Protein AF-A0A3D5I3W2-F1 (afdb_monomer)

Nearest PDB structures (foldseek):
  8xua-assembly2_D  TM=6.631E-01  e=2.895E+00  Vibrio harveyi
  3rgm-assembly1_A  TM=5.903E-01  e=1.069E+00  Escherichia coli K-12
  1nqe-assembly1_A  TM=6.101E-01  e=2.195E+00  Escherichia coli
  7vcf-assembly1_F  TM=5.041E-01  e=1.965E+00  Chlamydomonas reinhardtii
  3rgn-assembly1_A  TM=5.821E-01  e=3.419E+00  Escherichia coli K-12

pLDDT: mean 82.23, std 15.32, range [45.38, 97.62]

Radius of gyration: 21.61 Å; Cα contacts (8 Å, |Δi|>4): 190; chains: 1; bounding box: 52×23×70 Å

Structure (mmCIF, N/CA/C/O backbone):
data_AF-A0A3D5I3W2-F1
#
_entry.id   AF-A0A3D5I3W2-F1
#
loop_
_atom_site.group_PDB
_atom_site.id
_atom_site.type_symbol
_atom_site.label_atom_id
_atom_site.label_alt_id
_atom_site.label_comp_id
_atom_site.label_asym_id
_atom_site.label_entity_id
_atom_site.label_seq_id
_atom_site.pdbx_PDB_ins_code
_atom_site.Cartn_x
_atom_site.Cartn_y
_atom_site.Cartn_z
_atom_site.occupancy
_atom_site.B_iso_or_equiv
_atom_site.auth_seq_id
_atom_site.auth_comp_id
_atom_site.auth_asym_id
_atom_site.auth_atom_id
_atom_site.pdbx_PDB_model_num
ATOM 1 N N . LYS A 1 1 ? 33.790 -2.570 -25.528 1.00 45.38 1 LYS A N 1
ATOM 2 C CA . LYS A 1 1 ? 32.729 -1.606 -25.142 1.00 45.38 1 LYS A CA 1
ATOM 3 C C . LYS A 1 1 ? 32.830 -1.410 -23.633 1.00 45.38 1 LYS A C 1
ATOM 5 O O . LYS A 1 1 ? 32.769 -2.403 -22.928 1.00 45.38 1 LYS A O 1
ATOM 10 N N . SER A 1 2 ? 33.133 -0.193 -23.174 1.00 47.50 2 SER A N 1
ATOM 11 C CA . SER A 1 2 ? 33.395 0.111 -21.758 1.00 47.50 2 SER A CA 1
ATOM 12 C C . SER A 1 2 ? 32.115 -0.004 -20.924 1.00 47.50 2 SER A C 1
ATOM 14 O O . SER A 1 2 ? 31.081 0.528 -21.322 1.00 47.50 2 SER A O 1
ATOM 16 N N . TYR A 1 3 ? 32.200 -0.685 -19.778 1.00 54.19 3 TYR A N 1
ATOM 17 C CA . TYR A 1 3 ? 31.106 -0.920 -18.823 1.00 54.19 3 TYR A CA 1
ATOM 18 C C . TYR A 1 3 ? 30.704 0.335 -18.017 1.00 54.19 3 TYR A C 1
ATOM 20 O O . TYR A 1 3 ? 29.793 0.273 -17.201 1.00 54.19 3 TYR A O 1
ATOM 28 N N . PHE A 1 4 ? 31.354 1.480 -18.2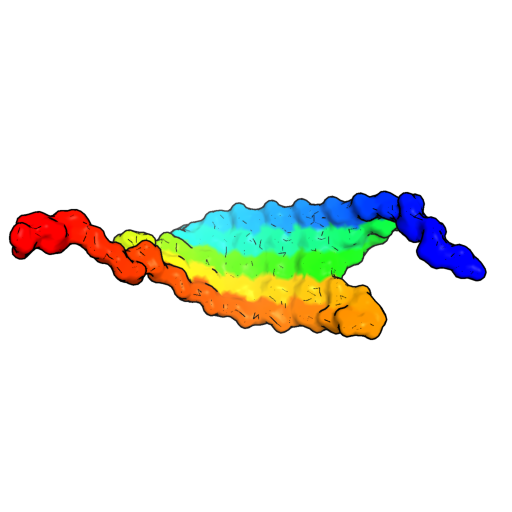64 1.00 56.09 4 PHE A N 1
ATOM 29 C CA . PHE A 1 4 ? 31.165 2.735 -17.522 1.00 56.09 4 PHE A CA 1
ATOM 30 C C . PHE A 1 4 ? 30.292 3.777 -18.238 1.00 56.09 4 PHE A C 1
ATOM 32 O O . PHE A 1 4 ? 30.162 4.900 -17.764 1.00 56.09 4 PHE A O 1
ATOM 39 N N . ASN A 1 5 ? 29.651 3.426 -19.358 1.00 51.72 5 ASN A N 1
ATOM 40 C CA . ASN A 1 5 ? 28.767 4.357 -20.078 1.00 51.72 5 ASN A CA 1
ATOM 41 C C . ASN A 1 5 ? 27.379 4.534 -19.423 1.00 51.72 5 ASN A C 1
ATOM 43 O O . ASN A 1 5 ? 26.499 5.177 -19.988 1.00 51.72 5 ASN A O 1
ATOM 47 N N . THR A 1 6 ? 27.163 3.947 -18.246 1.00 52.81 6 THR A N 1
ATOM 48 C CA . THR A 1 6 ? 25.895 3.981 -17.503 1.00 52.81 6 THR A CA 1
ATOM 49 C C . THR A 1 6 ? 25.757 5.206 -16.592 1.00 52.81 6 THR A C 1
ATOM 51 O O . THR A 1 6 ? 24.679 5.425 -16.055 1.00 52.81 6 THR A O 1
ATOM 54 N N . ALA A 1 7 ? 26.809 6.021 -16.443 1.00 54.31 7 ALA A N 1
ATOM 55 C CA . ALA A 1 7 ? 26.829 7.187 -15.551 1.00 54.31 7 ALA A CA 1
ATOM 56 C C . ALA A 1 7 ? 26.049 8.419 -16.067 1.00 54.31 7 ALA A C 1
ATOM 58 O O . ALA A 1 7 ? 25.909 9.384 -15.328 1.00 54.31 7 ALA A O 1
ATOM 59 N N . ASN A 1 8 ? 25.523 8.382 -17.299 1.00 56.56 8 ASN A N 1
ATOM 60 C CA . ASN A 1 8 ? 24.714 9.464 -17.887 1.00 56.56 8 ASN A CA 1
ATOM 61 C C . ASN A 1 8 ? 23.204 9.155 -17.923 1.00 56.56 8 ASN A C 1
ATOM 63 O O . ASN A 1 8 ? 22.463 9.819 -18.642 1.00 56.56 8 ASN A O 1
ATOM 67 N N . LYS A 1 9 ? 22.734 8.118 -17.218 1.00 65.12 9 LYS A N 1
ATOM 68 C CA . LYS A 1 9 ? 21.298 7.820 -17.134 1.00 65.12 9 LYS A CA 1
ATOM 69 C C . LYS A 1 9 ? 20.705 8.524 -15.921 1.00 65.12 9 LYS A C 1
ATOM 71 O O . LYS A 1 9 ? 20.921 8.088 -14.793 1.00 65.12 9 LYS A O 1
ATOM 76 N N . GLU A 1 10 ? 19.971 9.601 -16.163 1.00 79.12 10 GLU A N 1
ATOM 77 C CA . GLU A 1 10 ? 19.179 10.266 -15.131 1.00 79.12 10 GLU A CA 1
ATOM 78 C C . GLU A 1 10 ? 17.965 9.391 -14.810 1.00 79.12 10 GLU A C 1
ATOM 80 O O . GLU A 1 10 ? 17.149 9.106 -15.688 1.00 79.12 10 GLU A O 1
ATOM 85 N N . LYS A 1 11 ? 17.901 8.895 -13.570 1.00 84.94 11 LYS A N 1
ATOM 86 C CA . LYS A 1 11 ? 16.759 8.120 -13.087 1.00 84.94 11 LYS A CA 1
ATOM 87 C C . LYS A 1 11 ? 15.592 9.067 -12.826 1.00 84.94 11 LYS A C 1
ATOM 89 O O . LYS A 1 11 ? 15.768 10.065 -12.129 1.00 84.94 11 LYS A O 1
ATOM 94 N N . GLU A 1 12 ? 14.420 8.728 -13.341 1.00 89.94 12 GLU A N 1
ATOM 95 C CA . GLU A 1 12 ? 13.186 9.479 -13.117 1.00 89.94 12 GLU A CA 1
ATOM 96 C C . GLU A 1 12 ? 12.102 8.522 -12.626 1.00 89.94 12 GLU A C 1
ATOM 98 O O . GLU A 1 12 ? 11.817 7.537 -13.296 1.00 89.94 12 GLU A O 1
ATOM 103 N N . ASP A 1 13 ? 11.496 8.819 -11.476 1.00 91.75 13 ASP A N 1
ATOM 104 C CA . ASP A 1 13 ? 10.451 7.994 -10.868 1.00 91.75 13 ASP A CA 1
ATOM 105 C C . ASP A 1 13 ? 9.178 8.835 -10.669 1.00 91.75 13 ASP A C 1
ATOM 107 O O . ASP A 1 13 ? 9.230 9.951 -10.140 1.00 91.75 13 ASP A O 1
ATOM 111 N N . LEU A 1 14 ? 8.018 8.290 -11.038 1.00 93.75 14 LEU A N 1
ATOM 112 C CA . LEU A 1 14 ? 6.704 8.872 -10.760 1.00 93.75 14 LEU A CA 1
ATOM 113 C C . LEU A 1 14 ? 5.948 8.010 -9.758 1.00 93.75 14 LEU A C 1
ATOM 115 O O . LEU A 1 14 ? 5.616 6.860 -10.034 1.00 93.75 14 LEU A O 1
ATOM 119 N N . VAL A 1 15 ? 5.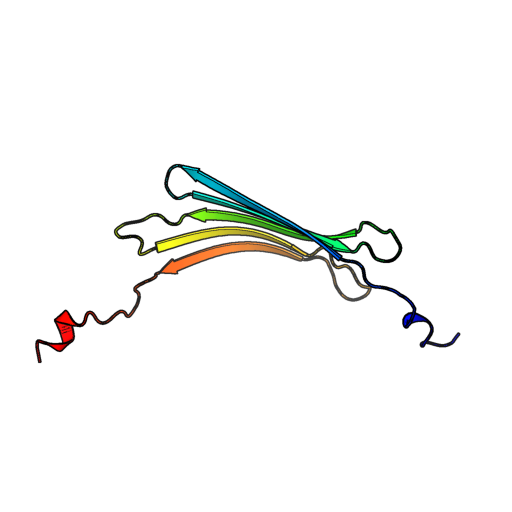584 8.613 -8.629 1.00 96.38 15 VAL A N 1
ATOM 120 C CA . VAL A 1 15 ? 4.820 7.949 -7.572 1.00 96.38 15 VAL A CA 1
ATOM 121 C C . VAL A 1 15 ? 3.451 8.603 -7.420 1.00 96.38 15 VAL A C 1
ATOM 123 O O . VAL A 1 15 ? 3.334 9.783 -7.090 1.00 96.38 15 VAL A O 1
ATOM 126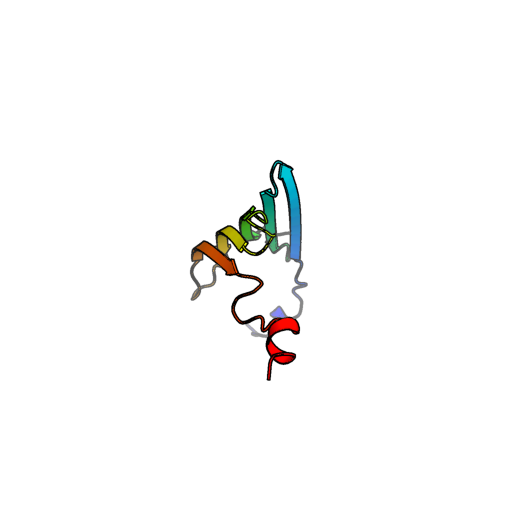 N N . ILE A 1 16 ? 2.398 7.815 -7.623 1.00 97.00 16 ILE A N 1
ATOM 127 C CA . ILE A 1 16 ? 1.002 8.216 -7.457 1.00 97.00 16 ILE A CA 1
ATOM 128 C C . ILE A 1 16 ? 0.470 7.556 -6.190 1.00 97.00 16 ILE A C 1
ATOM 130 O O . ILE A 1 16 ? 0.485 6.334 -6.071 1.00 97.00 16 ILE A O 1
ATOM 134 N N . LYS A 1 17 ? -0.030 8.358 -5.244 1.00 97.62 17 LYS A N 1
ATOM 135 C CA . LYS A 1 17 ? -0.658 7.868 -4.008 1.00 97.62 17 LYS A CA 1
ATOM 136 C C . LYS A 1 17 ? -2.055 8.450 -3.870 1.00 97.62 17 LYS A C 1
ATOM 138 O O . LYS A 1 17 ? -2.224 9.666 -3.883 1.00 97.62 17 LYS A O 1
ATOM 143 N N . ALA A 1 18 ? -3.043 7.585 -3.685 1.00 97.25 18 ALA A N 1
ATOM 144 C CA . ALA A 1 18 ? -4.413 7.967 -3.382 1.00 97.25 18 ALA A CA 1
ATOM 145 C C . ALA A 1 18 ? -4.881 7.270 -2.106 1.00 97.25 18 ALA A C 1
ATOM 147 O O . ALA A 1 18 ? -4.583 6.104 -1.849 1.00 97.25 18 ALA A O 1
ATOM 148 N N . THR A 1 19 ? -5.626 7.993 -1.277 1.00 96.56 19 THR A N 1
ATOM 149 C CA . THR A 1 19 ? -6.290 7.419 -0.108 1.00 96.56 19 THR A CA 1
ATOM 150 C C . THR A 1 19 ? -7.676 8.016 0.014 1.00 96.56 19 THR A C 1
ATOM 152 O O . THR A 1 19 ? -7.826 9.230 0.131 1.00 96.56 19 THR A O 1
ATOM 155 N N . GLN A 1 20 ? -8.682 7.150 0.011 1.00 96.69 20 GLN A N 1
ATOM 156 C CA . GLN A 1 20 ? -10.079 7.526 0.143 1.00 96.69 20 GLN A CA 1
ATOM 157 C C . GLN A 1 20 ? -10.633 6.949 1.440 1.00 96.69 20 GLN A C 1
ATOM 159 O O . GLN A 1 20 ? -10.655 5.734 1.634 1.00 96.69 20 GLN A O 1
ATOM 164 N N . LYS A 1 21 ? -11.123 7.824 2.321 1.00 95.12 21 LYS A N 1
ATOM 165 C CA . LYS A 1 21 ? -11.905 7.398 3.484 1.00 95.12 21 LYS A CA 1
ATOM 166 C C . LYS A 1 21 ? -13.304 7.001 3.025 1.00 95.12 21 LYS A C 1
ATOM 168 O O . LYS A 1 21 ? -13.927 7.700 2.224 1.00 95.12 21 LYS A O 1
ATOM 173 N N . LEU A 1 22 ? -13.779 5.885 3.549 1.00 93.56 22 LEU A N 1
ATOM 174 C CA . LEU A 1 22 ? -15.105 5.340 3.314 1.00 93.56 22 LEU A CA 1
ATOM 175 C C . LEU A 1 22 ? -15.909 5.381 4.628 1.00 93.56 22 LEU A C 1
ATOM 177 O O . LEU A 1 22 ? -15.332 5.541 5.709 1.00 93.56 22 LEU A O 1
ATOM 181 N N . PRO A 1 23 ? -17.244 5.254 4.567 1.00 92.31 23 PRO A N 1
ATOM 182 C CA . PRO A 1 23 ? -18.068 5.143 5.764 1.00 92.31 23 PRO A CA 1
ATOM 183 C C . PRO A 1 23 ? -17.643 3.975 6.662 1.00 92.31 23 PRO A C 1
ATOM 185 O O . PRO A 1 23 ? -17.004 3.023 6.217 1.00 92.31 23 PRO A O 1
ATOM 188 N N . ASN A 1 24 ? -18.054 4.018 7.929 1.00 89.81 24 ASN A N 1
ATOM 189 C CA . ASN A 1 24 ? -17.857 2.924 8.886 1.00 89.81 24 ASN A CA 1
ATOM 190 C C . ASN A 1 24 ? -16.383 2.539 9.105 1.00 89.81 24 ASN A C 1
ATOM 192 O O . ASN A 1 24 ? -16.069 1.358 9.224 1.00 89.81 24 ASN A O 1
ATOM 196 N N . GLN A 1 25 ? -15.487 3.529 9.193 1.00 91.12 25 GLN A N 1
ATOM 197 C CA . GLN A 1 25 ? -14.060 3.338 9.508 1.00 91.12 25 GLN A CA 1
ATOM 198 C C . GLN A 1 25 ? -13.262 2.553 8.456 1.00 91.12 25 GLN A C 1
ATOM 200 O O . GLN A 1 25 ? -12.172 2.055 8.749 1.00 91.12 25 GLN A O 1
ATOM 205 N N . TRP A 1 26 ? -13.785 2.454 7.238 1.00 93.00 26 TRP A N 1
ATOM 206 C CA . TRP A 1 26 ? -13.062 1.887 6.110 1.00 93.00 26 TRP A CA 1
ATOM 207 C C . TRP A 1 26 ? -12.222 2.954 5.404 1.00 93.00 26 TRP A C 1
ATOM 209 O O . TRP A 1 26 ? -12.558 4.139 5.384 1.00 93.00 26 TRP A O 1
ATOM 219 N N . ALA A 1 27 ? -11.130 2.536 4.782 1.00 95.50 27 ALA A N 1
ATOM 220 C CA . ALA A 1 27 ? -10.332 3.359 3.890 1.00 95.50 27 ALA A CA 1
ATOM 221 C C . ALA A 1 27 ? -9.739 2.494 2.779 1.00 95.50 27 ALA A C 1
ATOM 223 O O . ALA A 1 27 ? -9.298 1.376 3.027 1.00 95.50 27 ALA A O 1
ATOM 224 N N . VAL A 1 28 ? -9.697 3.024 1.563 1.00 96.81 28 VAL A N 1
ATOM 225 C CA . VAL A 1 28 ? -8.981 2.409 0.443 1.00 96.81 28 VAL A CA 1
ATOM 226 C C . VAL A 1 28 ? -7.717 3.210 0.189 1.00 96.81 28 VAL A C 1
ATOM 228 O O . VAL A 1 28 ? -7.766 4.439 0.112 1.00 96.81 28 VAL A O 1
ATOM 231 N N . THR A 1 29 ? -6.599 2.514 0.048 1.00 97.00 29 THR A N 1
ATOM 232 C CA . THR A 1 29 ? -5.304 3.084 -0.319 1.00 97.00 29 THR A CA 1
ATOM 233 C C . THR A 1 29 ? -4.856 2.468 -1.630 1.00 97.00 29 THR A C 1
ATOM 235 O O . THR A 1 29 ? -4.975 1.261 -1.823 1.00 97.00 29 THR A O 1
ATOM 238 N N . TRP A 1 30 ? -4.346 3.302 -2.526 1.00 97.19 30 TRP A N 1
ATOM 239 C CA . TRP A 1 30 ? -3.813 2.899 -3.816 1.00 97.19 30 TRP A CA 1
ATOM 240 C C . TRP A 1 30 ? -2.493 3.619 -4.063 1.00 97.19 30 TRP A C 1
ATOM 242 O O . TRP A 1 30 ? -2.395 4.830 -3.842 1.00 97.19 30 TRP A O 1
ATOM 252 N N . ILE A 1 31 ? -1.482 2.868 -4.480 1.00 97.38 31 ILE A N 1
ATOM 253 C CA . ILE A 1 31 ? -0.141 3.360 -4.778 1.00 97.38 31 ILE A CA 1
ATOM 254 C C . ILE A 1 31 ? 0.279 2.774 -6.123 1.00 97.38 31 ILE A C 1
ATOM 256 O O . ILE A 1 31 ? 0.073 1.588 -6.372 1.00 97.38 31 ILE A O 1
ATOM 260 N N . GLN A 1 32 ? 0.854 3.608 -6.984 1.00 96.06 32 GLN A N 1
ATOM 261 C CA . GLN A 1 32 ? 1.545 3.167 -8.189 1.00 96.06 32 GLN A CA 1
ATOM 262 C C . GLN A 1 32 ? 2.866 3.895 -8.333 1.00 96.06 32 GLN A C 1
ATOM 264 O O . GLN A 1 32 ? 2.924 5.114 -8.166 1.00 96.06 32 GLN A O 1
ATOM 269 N N . GLU A 1 33 ? 3.895 3.149 -8.695 1.00 95.31 33 GLU A N 1
ATOM 270 C CA . GLU A 1 33 ? 5.236 3.657 -8.945 1.00 95.31 33 GLU A CA 1
ATOM 271 C C . GLU A 1 33 ? 5.624 3.317 -10.382 1.00 95.31 33 GLU A C 1
ATOM 273 O O . GLU A 1 33 ? 5.422 2.192 -10.842 1.00 95.31 33 GLU A O 1
ATOM 278 N N . TYR A 1 34 ? 6.126 4.309 -11.110 1.00 93.56 34 TYR A N 1
ATOM 279 C CA . TYR A 1 34 ? 6.544 4.175 -12.498 1.00 93.56 34 TYR A CA 1
ATOM 280 C C . TYR A 1 34 ? 7.991 4.634 -12.665 1.00 93.56 34 TYR A C 1
ATOM 282 O O . TYR A 1 34 ? 8.316 5.754 -12.274 1.00 93.56 34 TYR A O 1
ATOM 290 N N . ASP A 1 35 ? 8.807 3.830 -13.343 1.00 92.50 35 ASP A N 1
ATOM 291 C CA . ASP A 1 35 ? 10.086 4.252 -13.910 1.00 92.50 35 ASP A CA 1
ATOM 292 C C . ASP A 1 35 ? 9.823 5.043 -15.201 1.00 92.50 35 ASP A C 1
ATOM 294 O O . ASP A 1 35 ? 9.264 4.538 -16.189 1.00 92.50 35 ASP A O 1
ATOM 298 N N . MET A 1 36 ? 10.209 6.315 -15.164 1.00 91.44 36 MET A N 1
ATOM 299 C CA . MET A 1 36 ? 10.128 7.270 -16.264 1.00 91.44 36 MET A CA 1
ATOM 300 C C . MET A 1 36 ? 11.480 7.552 -16.936 1.00 91.44 36 MET A C 1
ATOM 302 O O . MET A 1 36 ? 11.564 8.351 -17.871 1.00 91.44 36 MET A O 1
ATOM 306 N N . THR A 1 37 ? 12.542 6.854 -16.530 1.00 88.62 37 THR A N 1
ATOM 307 C CA . THR A 1 37 ? 13.912 7.055 -17.016 1.00 88.62 37 THR A CA 1
ATOM 308 C C . THR A 1 37 ? 13.982 7.004 -18.547 1.00 88.62 37 THR A C 1
ATOM 310 O O . THR A 1 37 ? 13.558 6.041 -19.190 1.00 88.62 37 THR A O 1
ATOM 313 N N . ASN A 1 38 ? 14.588 8.031 -19.151 1.00 86.19 38 ASN A N 1
ATOM 314 C CA . ASN A 1 38 ? 14.694 8.223 -20.606 1.00 86.19 38 ASN A CA 1
ATOM 315 C C . ASN A 1 38 ? 13.338 8.354 -21.331 1.00 86.19 38 ASN A C 1
ATOM 317 O O . ASN A 1 38 ? 13.208 7.916 -22.477 1.00 86.19 38 ASN A O 1
ATOM 321 N N . GLY A 1 39 ? 12.328 8.934 -20.677 1.00 82.44 39 GLY A N 1
ATOM 322 C CA . GLY A 1 39 ? 10.994 9.117 -21.258 1.00 82.44 39 GLY A CA 1
ATOM 323 C C . GLY A 1 39 ? 10.205 7.814 -21.402 1.00 82.44 39 GLY A C 1
ATOM 324 O O . GLY A 1 39 ? 9.221 7.763 -22.144 1.00 82.44 39 GLY A O 1
ATOM 325 N N . ALA A 1 40 ? 10.642 6.750 -20.722 1.00 85.25 40 ALA A N 1
ATOM 326 C CA . ALA A 1 40 ? 9.860 5.535 -20.581 1.00 85.25 40 ALA A CA 1
ATOM 327 C C . ALA A 1 40 ? 8.643 5.784 -19.672 1.00 85.25 40 ALA A C 1
ATOM 329 O O . ALA A 1 40 ? 8.507 6.820 -19.029 1.00 85.25 40 ALA A O 1
ATOM 330 N N . ARG A 1 41 ? 7.717 4.827 -19.635 1.00 89.31 41 ARG A N 1
ATOM 331 C CA . ARG A 1 41 ? 6.657 4.777 -18.624 1.00 89.31 41 ARG A CA 1
ATOM 332 C C . ARG A 1 41 ? 6.413 3.324 -18.265 1.00 89.31 41 ARG A C 1
ATOM 334 O O . ARG A 1 41 ? 5.475 2.696 -18.758 1.00 89.31 41 ARG A O 1
ATOM 341 N N . LYS A 1 42 ? 7.315 2.772 -17.467 1.00 90.38 42 LYS A N 1
ATOM 342 C CA . LYS A 1 42 ? 7.258 1.388 -17.013 1.00 90.38 42 LYS A CA 1
ATOM 343 C C . LYS A 1 42 ? 6.659 1.375 -15.614 1.00 90.38 42 LYS A C 1
ATOM 345 O O . LYS A 1 42 ? 7.107 2.127 -14.767 1.00 90.38 42 LYS A O 1
ATOM 350 N N . LEU A 1 43 ? 5.613 0.582 -15.394 1.00 89.81 43 LEU A N 1
ATOM 351 C CA . LEU A 1 43 ? 5.137 0.330 -14.034 1.00 89.81 43 LEU A CA 1
ATOM 352 C C . LEU A 1 43 ? 6.220 -0.482 -13.317 1.00 89.81 43 LEU A C 1
ATOM 354 O O . LEU A 1 43 ? 6.716 -1.442 -13.908 1.00 89.81 43 LEU A O 1
ATOM 358 N N . ASP A 1 44 ? 6.567 -0.077 -12.101 1.00 90.88 44 ASP A N 1
ATOM 359 C CA . ASP A 1 44 ? 7.497 -0.789 -11.226 1.00 90.88 44 ASP A CA 1
ATOM 360 C C . ASP A 1 44 ? 6.725 -1.453 -10.083 1.00 90.88 44 ASP A C 1
ATOM 362 O O . ASP A 1 44 ? 6.765 -2.678 -9.978 1.00 90.88 44 ASP A O 1
ATOM 366 N N . ASP A 1 45 ? 5.919 -0.696 -9.330 1.00 92.94 45 ASP A N 1
ATOM 367 C CA . ASP A 1 45 ? 5.069 -1.227 -8.254 1.00 92.94 45 ASP A CA 1
ATOM 368 C C . ASP A 1 45 ? 3.609 -0.779 -8.394 1.00 92.94 45 ASP A C 1
ATOM 370 O O . ASP A 1 45 ? 3.302 0.344 -8.809 1.00 92.94 45 ASP A O 1
ATOM 374 N N . SER A 1 46 ? 2.683 -1.661 -8.025 1.00 95.00 46 SER A N 1
ATOM 375 C CA . SER A 1 46 ? 1.277 -1.319 -7.844 1.00 95.00 46 SER A CA 1
ATOM 376 C C . SER A 1 46 ? 0.723 -1.992 -6.601 1.00 95.00 46 SER A C 1
ATOM 378 O O . SER A 1 46 ? 0.628 -3.215 -6.532 1.00 95.00 46 SER A O 1
ATOM 380 N N . S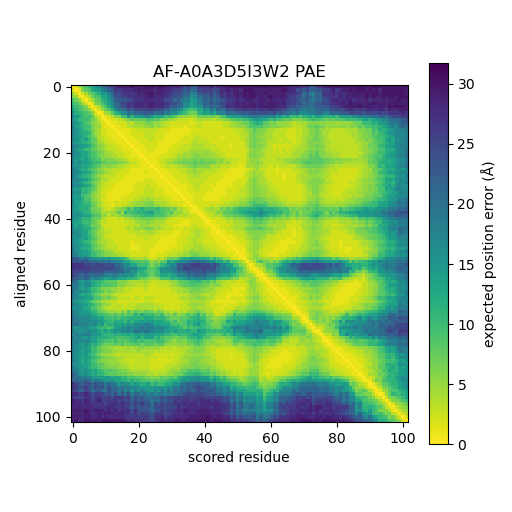ER A 1 47 ? 0.215 -1.179 -5.685 1.00 96.25 47 SER A N 1
ATOM 381 C CA . SER A 1 47 ? -0.328 -1.633 -4.414 1.00 96.25 47 SER A CA 1
ATOM 382 C C . SER A 1 47 ? -1.748 -1.102 -4.206 1.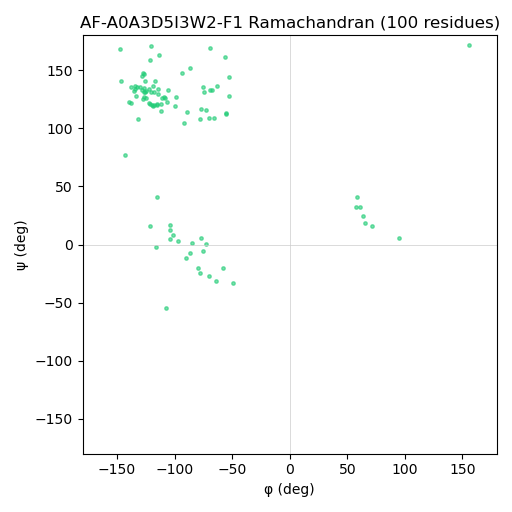00 96.25 47 SER A C 1
ATOM 384 O O . SER A 1 47 ? -2.038 0.077 -4.429 1.00 96.25 47 SER A O 1
ATOM 386 N N . ILE A 1 48 ? -2.663 -1.965 -3.765 1.00 97.38 48 ILE A N 1
ATOM 387 C CA . ILE A 1 48 ? -4.021 -1.586 -3.356 1.00 97.38 48 ILE A CA 1
ATOM 388 C C . ILE A 1 48 ? -4.380 -2.271 -2.043 1.00 97.38 48 ILE A C 1
ATOM 390 O O . ILE A 1 48 ? -4.177 -3.469 -1.877 1.00 97.38 48 ILE A O 1
ATOM 394 N N . ALA A 1 49 ? -4.937 -1.512 -1.104 1.00 97.12 49 ALA A N 1
ATOM 395 C CA . ALA A 1 49 ? -5.330 -2.030 0.196 1.00 97.12 49 ALA A CA 1
ATOM 396 C C . ALA A 1 49 ? -6.684 -1.477 0.634 1.00 97.12 49 ALA A C 1
ATOM 398 O O . ALA A 1 49 ? -6.947 -0.275 0.551 1.00 97.12 49 ALA A O 1
ATOM 399 N N . LEU A 1 50 ? -7.522 -2.367 1.157 1.00 96.94 50 LEU A N 1
ATOM 400 C CA . LEU A 1 50 ? -8.724 -2.042 1.901 1.00 96.94 50 LEU A CA 1
ATOM 401 C C . LEU A 1 50 ? -8.413 -2.170 3.394 1.00 96.94 50 LEU A C 1
ATOM 403 O O . LEU A 1 50 ? -8.052 -3.236 3.891 1.00 96.94 50 LEU A O 1
ATOM 407 N N . ASN A 1 51 ? -8.564 -1.064 4.108 1.00 94.56 51 ASN A N 1
ATOM 408 C CA . ASN A 1 51 ? -8.214 -0.926 5.509 1.00 94.56 51 ASN A CA 1
ATOM 409 C C . ASN A 1 51 ? -9.473 -0.687 6.332 1.00 94.56 51 ASN A C 1
ATOM 411 O O . ASN A 1 51 ? -10.284 0.174 6.000 1.00 94.56 51 ASN A O 1
ATOM 415 N N . TYR A 1 52 ? -9.599 -1.406 7.435 1.00 92.00 52 TYR A N 1
ATOM 416 C CA . TYR A 1 52 ? -10.629 -1.216 8.438 1.00 92.00 52 TYR A CA 1
ATOM 417 C C . TYR A 1 52 ? -9.976 -0.833 9.762 1.00 92.00 52 TYR A C 1
ATOM 419 O O . TYR A 1 52 ? -9.162 -1.575 10.313 1.00 92.00 52 TYR A O 1
ATOM 427 N N . GLY A 1 53 ? -10.339 0.341 10.268 1.00 84.19 53 GLY A N 1
ATOM 428 C CA . GLY A 1 53 ? -9.888 0.878 11.552 1.00 84.19 53 GLY A CA 1
ATOM 429 C C . GLY A 1 53 ? -11.037 1.034 12.543 1.00 84.19 53 GLY A C 1
ATOM 430 O O . GLY A 1 53 ? -11.144 2.071 13.199 1.00 84.19 53 GLY A O 1
ATOM 431 N N . GLY A 1 54 ? -11.948 0.061 12.588 1.00 70.62 54 GLY A N 1
ATOM 432 C CA . GLY A 1 54 ? -13.088 0.039 13.500 1.00 70.62 54 GLY A CA 1
ATOM 433 C C . GLY A 1 54 ? -13.085 -1.207 14.385 1.00 70.62 54 GLY A C 1
ATOM 434 O O . GLY A 1 54 ? -12.449 -2.209 14.086 1.00 70.62 54 GLY A O 1
ATOM 435 N N . GLY A 1 55 ? -13.775 -1.146 15.518 1.00 65.06 55 GLY A N 1
ATOM 436 C CA . GLY A 1 55 ? -13.870 -2.264 16.454 1.00 65.06 55 GLY A CA 1
ATOM 437 C C . GLY A 1 55 ? -14.187 -1.784 17.863 1.00 65.06 55 GLY A C 1
ATOM 438 O O . GLY A 1 55 ? -14.172 -0.581 18.136 1.00 65.06 55 GLY A O 1
ATOM 439 N N . VAL A 1 56 ? -14.469 -2.721 18.771 1.00 56.47 56 VAL A N 1
ATOM 440 C CA . VAL A 1 56 ? -14.727 -2.417 20.186 1.00 56.47 56 VAL A CA 1
ATOM 441 C C . VAL A 1 56 ? -13.525 -1.634 20.733 1.00 56.47 56 VAL A C 1
ATOM 443 O O . VAL A 1 56 ? -12.416 -2.159 20.792 1.00 56.47 56 VAL A O 1
ATOM 446 N N . GLN A 1 57 ? -13.740 -0.356 21.062 1.00 65.00 57 GLN A N 1
ATOM 447 C CA . GLN A 1 57 ? -12.737 0.573 21.608 1.00 65.00 57 GLN A CA 1
ATOM 448 C C . GLN A 1 57 ? -11.527 0.910 20.697 1.00 65.00 57 GLN A C 1
ATOM 450 O O . GLN A 1 57 ? -10.486 1.318 21.204 1.00 65.00 57 GLN A O 1
ATOM 455 N N . ASN A 1 58 ? -11.635 0.805 19.361 1.00 71.12 58 ASN A N 1
ATOM 456 C CA . ASN A 1 58 ? -10.523 1.099 18.425 1.00 71.12 58 ASN A CA 1
ATOM 457 C C . ASN A 1 58 ? -9.250 0.256 18.685 1.00 71.12 58 ASN A C 1
ATOM 459 O O . ASN A 1 58 ? -8.123 0.718 18.485 1.00 71.12 58 ASN A O 1
ATOM 463 N N . CYS A 1 59 ? -9.434 -0.977 19.164 1.00 79.94 59 CYS A N 1
ATOM 464 C CA . CYS A 1 59 ? -8.355 -1.880 19.574 1.00 79.94 59 CYS A CA 1
ATOM 465 C C . CYS A 1 59 ? -7.820 -2.780 18.451 1.00 79.94 59 CYS A C 1
ATOM 467 O O . CYS A 1 59 ? -6.802 -3.440 18.654 1.00 79.94 59 CYS A O 1
ATOM 469 N N . LEU A 1 60 ? -8.514 -2.839 17.313 1.00 85.50 60 LEU A N 1
ATOM 470 C CA . LEU A 1 60 ? -8.262 -3.759 16.207 1.00 85.50 60 LEU A CA 1
ATOM 471 C C . LEU A 1 60 ? -8.210 -2.975 14.894 1.00 85.50 60 LEU A C 1
ATOM 473 O O . LEU A 1 60 ? -9.083 -2.141 14.650 1.00 85.50 60 LEU A O 1
ATOM 477 N N . SER A 1 61 ? -7.232 -3.268 14.044 1.00 89.94 61 SER A N 1
ATOM 478 C CA . SER A 1 61 ? -7.280 -2.904 12.630 1.00 89.94 61 SER A CA 1
ATOM 479 C C . SER A 1 61 ? -7.029 -4.113 11.743 1.00 89.94 61 SER A C 1
ATOM 481 O O . SER A 1 61 ? -6.319 -5.051 12.114 1.00 89.94 61 SER A O 1
ATOM 483 N N . ILE A 1 62 ? -7.664 -4.097 10.577 1.00 91.56 62 ILE A N 1
ATOM 484 C CA . ILE A 1 62 ? -7.574 -5.154 9.574 1.00 91.56 62 ILE A CA 1
ATOM 485 C C . ILE A 1 62 ? -7.214 -4.496 8.248 1.00 91.56 62 ILE A C 1
ATOM 487 O O . ILE A 1 62 ? -7.845 -3.515 7.857 1.00 91.56 62 ILE A O 1
ATOM 491 N N . SER A 1 63 ? -6.235 -5.049 7.547 1.00 93.69 63 SER A N 1
ATOM 492 C CA . SER A 1 63 ? -5.878 -4.641 6.192 1.00 93.69 63 SER A CA 1
ATOM 493 C C . SER A 1 63 ? -5.874 -5.864 5.295 1.00 93.69 63 SER A C 1
ATOM 495 O O . SER A 1 63 ? -5.212 -6.853 5.598 1.00 93.69 63 SER A O 1
ATOM 497 N N . LEU A 1 64 ? -6.608 -5.790 4.193 1.00 96.38 64 LEU A N 1
ATOM 498 C CA . LEU A 1 64 ? -6.517 -6.732 3.084 1.00 96.38 64 LEU A CA 1
ATOM 499 C C . LEU A 1 64 ? -5.911 -5.975 1.912 1.00 96.38 64 LEU A C 1
ATOM 501 O O . LEU A 1 64 ? -6.434 -4.923 1.539 1.00 96.38 64 LEU A O 1
ATOM 505 N N . GLY A 1 65 ? -4.841 -6.493 1.328 1.00 96.56 65 GLY A N 1
ATOM 506 C CA . GLY A 1 65 ? -4.206 -5.826 0.206 1.00 96.56 65 GLY A CA 1
ATOM 507 C C . GLY A 1 65 ? -3.589 -6.769 -0.802 1.00 96.56 65 GLY A C 1
ATOM 508 O O . GLY A 1 65 ? -3.478 -7.977 -0.592 1.00 96.56 65 GLY A O 1
ATOM 509 N N . TYR A 1 66 ? -3.233 -6.163 -1.922 1.00 96.56 66 TYR A N 1
ATOM 510 C CA . TYR A 1 66 ? -2.548 -6.777 -3.036 1.00 96.56 66 TYR A CA 1
ATOM 511 C C . TYR A 1 66 ? -1.404 -5.862 -3.454 1.00 96.56 66 TYR A C 1
ATOM 513 O O . TYR A 1 66 ? -1.634 -4.674 -3.699 1.00 96.56 66 TYR A O 1
ATOM 521 N N . ASN A 1 67 ? -0.211 -6.435 -3.546 1.00 94.81 67 ASN A N 1
ATOM 522 C CA . ASN A 1 67 ? 0.984 -5.780 -4.052 1.00 94.81 67 ASN A CA 1
ATOM 523 C C . ASN A 1 67 ? 1.443 -6.514 -5.306 1.00 94.81 67 ASN A C 1
ATOM 525 O O . ASN A 1 67 ? 1.401 -7.746 -5.377 1.00 94.81 67 ASN A O 1
ATOM 529 N N . ARG A 1 68 ? 1.895 -5.742 -6.284 1.00 92.88 68 ARG A N 1
ATOM 530 C CA . ARG A 1 68 ? 2.443 -6.242 -7.532 1.00 92.88 68 ARG A CA 1
ATOM 531 C C . ARG A 1 68 ? 3.753 -5.537 -7.809 1.00 92.88 68 ARG A C 1
ATOM 533 O O . ARG A 1 68 ? 3.737 -4.382 -8.232 1.00 92.88 68 ARG A O 1
ATOM 540 N N . ASP A 1 69 ? 4.840 -6.277 -7.662 1.00 89.62 69 ASP A N 1
ATOM 541 C CA . ASP A 1 69 ? 6.150 -5.864 -8.139 1.00 89.62 69 ASP A CA 1
ATOM 542 C C . ASP A 1 69 ? 6.309 -6.351 -9.581 1.00 89.62 69 ASP A C 1
ATOM 544 O O . ASP A 1 69 ? 6.319 -7.550 -9.878 1.00 89.62 69 ASP A O 1
ATOM 548 N N . THR A 1 70 ? 6.379 -5.400 -10.502 1.00 81.50 70 THR A N 1
ATOM 549 C CA . THR A 1 70 ? 6.579 -5.639 -11.935 1.00 81.50 70 THR A CA 1
ATOM 550 C C . THR A 1 70 ? 8.036 -5.497 -12.364 1.00 81.50 70 THR A C 1
ATOM 552 O O . THR A 1 70 ? 8.353 -5.687 -13.548 1.00 81.50 70 THR A O 1
ATOM 555 N N . THR A 1 71 ? 8.939 -5.238 -11.417 1.00 76.69 71 THR A N 1
ATOM 556 C CA . THR A 1 71 ? 10.379 -5.210 -11.647 1.00 76.69 71 THR A CA 1
ATOM 557 C C . THR A 1 71 ? 10.812 -6.534 -12.252 1.00 76.69 71 THR A C 1
ATOM 559 O O . THR A 1 71 ? 10.740 -7.606 -11.657 1.00 76.69 71 THR A O 1
ATOM 562 N N . THR A 1 72 ? 11.243 -6.446 -13.504 1.00 66.00 72 THR A N 1
ATOM 563 C CA . THR A 1 72 ? 11.784 -7.569 -14.255 1.00 66.00 72 THR A CA 1
ATOM 564 C C . THR A 1 72 ? 13.217 -7.225 -14.613 1.00 66.00 72 THR A C 1
ATOM 566 O O . THR A 1 72 ? 13.458 -6.237 -15.313 1.00 66.00 72 THR A O 1
ATOM 569 N N . ASP A 1 73 ? 14.149 -8.039 -14.137 1.00 68.69 73 ASP A N 1
ATOM 570 C CA . ASP A 1 73 ? 15.542 -8.072 -14.583 1.00 68.69 73 ASP A CA 1
ATOM 571 C C . ASP A 1 73 ? 15.828 -9.485 -15.116 1.00 68.69 73 ASP A C 1
ATOM 573 O O . ASP A 1 73 ? 15.017 -10.398 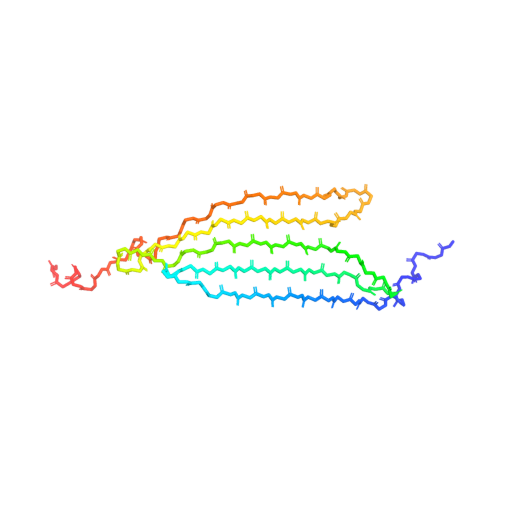-14.953 1.00 68.69 73 ASP A O 1
ATOM 577 N N . ARG A 1 74 ? 16.981 -9.702 -15.750 1.00 67.44 74 ARG A N 1
ATOM 578 C CA . ARG A 1 74 ? 17.412 -11.009 -16.259 1.00 67.44 74 ARG A CA 1
ATOM 579 C C . ARG A 1 74 ? 17.285 -12.115 -15.204 1.00 67.44 74 ARG A C 1
ATOM 581 O O . ARG A 1 74 ? 16.971 -13.246 -15.562 1.00 67.44 74 ARG A O 1
ATOM 588 N N . ASP A 1 75 ? 17.489 -11.763 -13.933 1.00 77.31 75 ASP A N 1
ATOM 589 C CA . ASP A 1 75 ? 17.525 -12.700 -12.809 1.00 77.31 75 ASP A CA 1
ATOM 590 C C . ASP A 1 75 ? 16.386 -12.475 -11.781 1.00 77.31 75 ASP A C 1
ATOM 592 O O . ASP A 1 75 ? 16.261 -13.246 -10.830 1.00 77.31 75 ASP A O 1
ATOM 596 N N . ILE A 1 76 ? 15.520 -11.467 -11.970 1.00 75.50 76 ILE A N 1
ATOM 597 C CA . ILE A 1 76 ? 14.428 -11.121 -11.038 1.00 75.50 76 ILE A CA 1
ATOM 598 C C . ILE A 1 76 ? 13.092 -11.201 -11.774 1.00 75.50 76 ILE A C 1
ATOM 600 O O . ILE A 1 76 ? 12.879 -10.515 -12.775 1.00 75.50 76 ILE A O 1
ATOM 604 N N . LYS A 1 77 ? 12.193 -12.057 -11.278 1.00 78.12 77 LYS A N 1
ATOM 605 C CA . LYS A 1 77 ? 10.839 -12.219 -11.817 1.00 78.12 77 LYS A CA 1
ATOM 606 C C . LYS A 1 77 ? 9.856 -11.317 -11.064 1.00 78.12 77 LYS A C 1
ATOM 608 O O . LYS A 1 77 ? 10.019 -11.186 -9.853 1.00 78.12 77 LYS A O 1
ATOM 613 N N . PRO A 1 78 ? 8.810 -10.811 -11.740 1.00 83.88 78 PRO A N 1
ATOM 614 C CA . PRO A 1 78 ? 7.680 -10.160 -11.087 1.00 83.88 78 PRO A CA 1
ATOM 615 C C . PRO A 1 78 ? 7.064 -11.021 -9.983 1.00 83.88 78 PRO A C 1
ATOM 617 O O . PRO A 1 78 ? 6.980 -12.247 -10.128 1.00 83.88 78 PRO A O 1
ATOM 620 N N . ILE A 1 79 ? 6.606 -10.374 -8.913 1.00 90.25 79 ILE A N 1
ATOM 621 C CA . ILE A 1 79 ? 5.990 -11.022 -7.752 1.00 90.25 79 ILE A CA 1
ATOM 622 C C . ILE A 1 79 ? 4.629 -10.385 -7.486 1.00 90.25 79 ILE A C 1
ATOM 624 O O . ILE A 1 79 ? 4.495 -9.167 -7.395 1.00 90.25 79 ILE A O 1
ATOM 628 N N . ASP A 1 80 ? 3.633 -11.249 -7.324 1.00 93.88 80 ASP A N 1
ATOM 629 C CA . ASP A 1 80 ? 2.287 -10.897 -6.895 1.00 93.88 80 ASP A CA 1
ATOM 630 C C . ASP A 1 80 ? 2.083 -11.390 -5.458 1.00 93.88 80 ASP A C 1
ATOM 632 O O . ASP A 1 80 ? 2.267 -12.577 -5.175 1.00 93.88 80 ASP A O 1
ATOM 636 N N . GLU A 1 81 ? 1.677 -10.501 -4.555 1.00 94.69 81 GLU A N 1
ATOM 637 C CA . GLU A 1 81 ? 1.401 -10.832 -3.158 1.00 94.69 81 GLU A CA 1
ATOM 638 C C . GLU A 1 81 ? -0.006 -10.388 -2.767 1.00 94.69 81 GLU A C 1
ATOM 640 O O . GLU A 1 81 ? -0.403 -9.246 -2.982 1.00 94.69 81 GLU A O 1
ATOM 645 N N . VAL A 1 82 ? -0.756 -11.293 -2.138 1.00 96.00 82 VAL A N 1
ATOM 646 C CA . VAL A 1 82 ? -1.990 -10.960 -1.422 1.00 96.00 82 VAL A CA 1
ATOM 647 C C . VAL A 1 82 ? -1.716 -11.124 0.062 1.00 96.00 82 VAL A C 1
ATOM 649 O O . VAL A 1 82 ? -1.283 -12.192 0.497 1.00 96.00 82 VAL A O 1
ATOM 652 N N . PHE A 1 83 ? -2.007 -10.091 0.845 1.00 95.31 83 PHE A N 1
ATOM 653 C CA . PHE A 1 83 ? -1.758 -10.098 2.280 1.00 95.31 83 PHE A CA 1
ATOM 654 C C . PHE A 1 83 ? -3.012 -9.755 3.078 1.00 95.31 83 PHE A C 1
ATOM 656 O O . PHE A 1 83 ? -3.847 -8.939 2.681 1.00 95.31 83 PHE A O 1
ATOM 663 N N . VAL A 1 84 ? -3.106 -10.368 4.257 1.00 95.94 84 VAL A N 1
ATOM 664 C CA . VAL A 1 84 ? -4.055 -9.999 5.305 1.00 95.94 84 VAL A CA 1
ATOM 665 C C . VAL A 1 84 ? -3.255 -9.670 6.551 1.00 95.94 84 VAL A C 1
ATOM 667 O O . VAL A 1 84 ? -2.516 -10.506 7.064 1.00 95.94 84 VAL A O 1
ATOM 670 N N . MET A 1 85 ? -3.418 -8.453 7.051 1.00 93.50 85 MET A N 1
ATOM 671 C CA . MET A 1 85 ? -2.795 -7.991 8.281 1.00 93.50 85 MET A CA 1
ATOM 672 C C . MET A 1 85 ? -3.871 -7.719 9.325 1.00 93.50 85 MET A C 1
ATOM 674 O O . MET A 1 85 ? -4.833 -6.999 9.069 1.00 93.50 85 MET A O 1
ATOM 678 N N . ILE A 1 86 ? -3.682 -8.274 10.519 1.00 91.00 86 ILE A N 1
ATOM 679 C CA . ILE A 1 86 ? -4.532 -8.033 11.683 1.00 91.00 86 ILE A CA 1
ATOM 680 C C . ILE A 1 86 ? -3.644 -7.437 12.769 1.00 91.00 86 ILE A C 1
ATOM 682 O O . ILE A 1 86 ? -2.667 -8.057 13.186 1.00 91.00 86 ILE A O 1
ATOM 686 N N . ASN A 1 87 ? -3.965 -6.229 13.221 1.00 88.06 87 ASN A N 1
ATOM 687 C CA . ASN A 1 87 ? -3.187 -5.519 14.227 1.00 88.06 87 ASN A CA 1
ATOM 688 C C . ASN A 1 87 ? -4.029 -5.267 15.480 1.00 88.06 87 ASN A C 1
ATOM 690 O O . ASN A 1 87 ? -5.152 -4.770 15.401 1.00 88.06 87 ASN A O 1
ATOM 694 N N . PHE A 1 88 ? -3.462 -5.589 16.643 1.00 87.12 88 PHE A N 1
ATOM 695 C CA . PHE A 1 88 ? -4.085 -5.367 17.941 1.00 87.12 88 PHE A CA 1
ATOM 696 C C . PHE A 1 88 ? -3.323 -4.289 18.711 1.00 87.12 88 PHE A C 1
ATOM 698 O O . PHE A 1 88 ? -2.181 -4.491 19.123 1.00 87.12 88 PHE A O 1
ATOM 705 N N . LYS A 1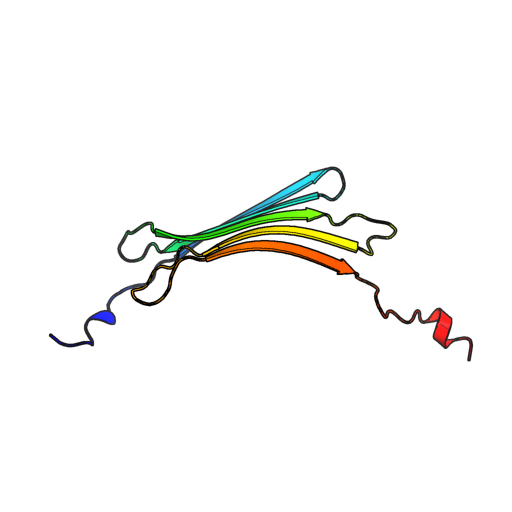 89 ? -3.974 -3.157 18.971 1.00 79.25 89 LYS A N 1
ATOM 706 C CA . LYS A 1 89 ? -3.334 -1.964 19.546 1.00 79.25 89 LYS A CA 1
ATOM 707 C C . LYS A 1 89 ? -2.924 -2.111 21.017 1.00 79.25 89 LYS A C 1
ATOM 709 O O . LYS A 1 89 ? -2.009 -1.427 21.462 1.00 79.25 89 LYS A O 1
ATOM 714 N N . TYR A 1 90 ? -3.602 -2.971 21.780 1.00 77.56 90 TYR A N 1
ATOM 715 C CA . TYR A 1 90 ? -3.453 -3.055 23.245 1.00 77.56 90 TYR A CA 1
ATOM 716 C C . TYR A 1 90 ? -3.006 -4.429 23.759 1.00 77.56 90 TYR A C 1
ATOM 718 O O . TYR A 1 90 ? -3.124 -4.709 24.954 1.00 77.56 90 TYR A O 1
ATOM 726 N N . LEU A 1 91 ? -2.487 -5.299 22.890 1.00 73.38 91 LEU A N 1
ATOM 727 C CA . LEU A 1 91 ? -1.944 -6.588 23.318 1.00 73.38 91 LEU A CA 1
ATOM 728 C C . LEU A 1 91 ? -0.691 -6.341 24.184 1.00 73.38 91 LEU A C 1
ATOM 730 O O . LEU A 1 91 ? 0.329 -5.877 23.689 1.00 73.38 91 LEU A O 1
ATOM 734 N N . GLY A 1 92 ? -0.799 -6.589 25.495 1.00 66.19 92 GLY A N 1
ATOM 735 C CA . GLY A 1 92 ? 0.279 -6.360 26.471 1.00 66.19 92 GLY A CA 1
ATOM 736 C C . GLY A 1 92 ? 0.248 -5.012 27.206 1.00 66.19 92 GLY A C 1
ATOM 737 O O . GLY A 1 92 ? 1.154 -4.727 27.988 1.00 66.19 92 GLY A O 1
ATOM 738 N N . ALA A 1 93 ? -0.783 -4.182 27.015 1.00 70.56 93 ALA A N 1
ATOM 739 C CA . ALA A 1 93 ? -0.912 -2.933 27.762 1.00 70.56 93 ALA A CA 1
ATOM 740 C C . ALA A 1 93 ? -1.248 -3.204 29.244 1.00 70.56 93 ALA A C 1
ATOM 742 O O . ALA A 1 93 ? -2.368 -3.584 29.588 1.00 70.56 93 ALA A O 1
ATOM 743 N N . ILE A 1 94 ? -0.290 -2.974 30.147 1.00 63.66 94 ILE A N 1
ATOM 744 C CA . ILE A 1 94 ? -0.545 -2.958 31.593 1.00 63.66 94 ILE A CA 1
ATOM 745 C C . ILE A 1 94 ? -1.194 -1.614 31.928 1.00 63.66 94 ILE A C 1
ATOM 747 O O . ILE A 1 94 ? -0.541 -0.573 31.896 1.00 63.66 94 ILE A O 1
ATOM 751 N N . SER A 1 95 ? -2.490 -1.613 32.249 1.00 65.38 95 SER A N 1
ATOM 752 C CA . SER A 1 95 ? -3.132 -0.387 32.738 1.00 65.38 95 SER A CA 1
ATOM 753 C C . SER A 1 95 ? -2.501 0.036 34.073 1.00 65.38 95 SER A C 1
ATOM 755 O O . SER A 1 95 ? -2.305 -0.794 34.963 1.00 65.38 95 SER A O 1
ATOM 757 N N . SER A 1 96 ? -2.221 1.329 34.249 1.00 62.59 96 SER A N 1
ATOM 758 C CA . SER A 1 96 ? -1.684 1.892 35.501 1.00 62.59 96 SER A CA 1
ATOM 759 C C . SER A 1 96 ? -2.580 1.624 36.721 1.00 62.59 96 SER A C 1
ATOM 761 O O . SER A 1 96 ? -2.107 1.615 37.857 1.00 62.59 96 SER A O 1
ATOM 763 N N . THR A 1 97 ? -3.858 1.321 36.493 1.00 59.44 97 THR A N 1
ATOM 764 C CA . THR A 1 97 ? -4.820 0.878 37.509 1.00 59.44 97 THR A CA 1
ATOM 765 C C . THR A 1 97 ? -4.442 -0.469 38.140 1.00 59.44 97 THR A C 1
ATOM 7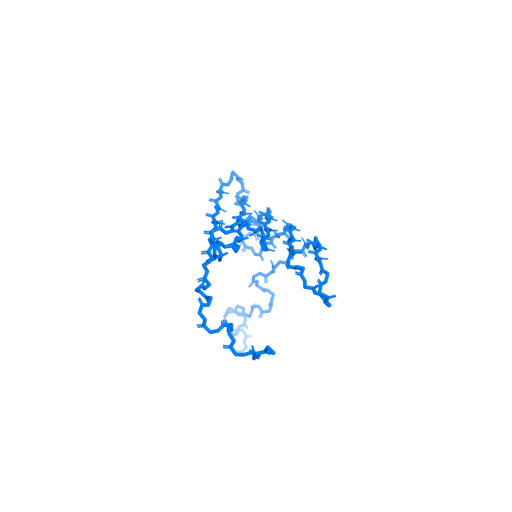67 O O . THR A 1 97 ? -4.702 -0.681 39.321 1.00 59.44 97 THR A O 1
ATOM 770 N N . GLN A 1 98 ? -3.790 -1.368 37.395 1.00 54.78 98 GLN A N 1
ATOM 771 C CA . GLN A 1 98 ? -3.336 -2.677 37.893 1.00 54.78 98 GLN A CA 1
ATOM 772 C C . GLN A 1 98 ? -2.057 -2.563 38.740 1.00 54.78 98 GLN A C 1
ATOM 774 O O . GLN A 1 98 ? -1.824 -3.387 39.619 1.00 54.78 98 GLN A O 1
ATOM 779 N N . LEU A 1 99 ? -1.252 -1.515 38.527 1.00 57.09 99 LEU A N 1
ATOM 780 C CA . LEU A 1 99 ? -0.014 -1.273 39.279 1.00 57.09 99 LEU A CA 1
ATOM 781 C C . LEU A 1 99 ? -0.255 -0.636 40.655 1.00 57.09 99 LEU A C 1
ATOM 783 O O . LEU A 1 99 ? 0.596 -0.748 41.526 1.00 57.09 99 LEU A O 1
ATOM 787 N N . LYS A 1 100 ? -1.417 -0.008 40.879 1.00 57.12 100 LYS A N 1
ATOM 788 C CA . LYS A 1 100 ? -1.792 0.582 42.180 1.00 57.12 100 LYS A CA 1
ATOM 789 C C . LYS A 1 100 ? -2.428 -0.410 43.163 1.00 57.12 100 LYS A C 1
ATOM 791 O O . LYS A 1 100 ? -2.833 -0.006 44.246 1.00 57.12 100 LYS A O 1
ATOM 796 N N . LYS A 1 101 ? -2.563 -1.684 42.779 1.00 53.31 101 LYS A N 1
ATOM 797 C CA . LYS A 1 101 ? -3.161 -2.751 43.602 1.00 53.31 101 LYS A CA 1
ATOM 798 C C . LYS A 1 101 ? -2.130 -3.711 44.217 1.00 53.31 101 LYS A C 1
ATOM 800 O O . LYS A 1 101 ? -2.508 -4.805 44.630 1.00 53.31 101 LYS A O 1
ATOM 805 N N . ARG A 1 102 ? -0.854 -3.320 44.260 1.00 48.88 102 ARG A N 1
ATOM 806 C CA . ARG A 1 102 ? 0.207 -4.030 44.982 1.00 48.88 102 ARG A CA 1
ATOM 807 C C . ARG A 1 102 ? 0.670 -3.226 46.181 1.00 48.88 102 ARG A C 1
ATOM 809 O O . ARG A 1 102 ? 0.812 -1.997 46.014 1.00 48.88 102 ARG A O 1
#

Mean predicted aligned error: 10.17 Å

Sequence (102 aa):
KSYFNTANKEKEDLVIKATQKLPNQWAVTWIQEYDMTNGARKLDDSSIALNYGGGVQNCLSISLGYNRDTTTDRDIKPIDEVFVMINFKYLGAISSTQLKKR

Secondary structure (DSSP, 8-state):
--TTGGGG----EEEEEEEEE-STTEEEEEEEEEE-GGG--EEEEEEEEEEE--SGGG-EEEEEEEEEE---BTTB--EEEEEEEEEETTTT---HHHHTT-

Solvent-accessible surface area (backbone atoms only — not comparable to full-atom values): 6011 Å² total; per-residue (Å²): 135,75,90,71,77,66,82,78,67,66,83,38,77,48,76,50,77,50,75,48,81,46,79,89,45,28,33,42,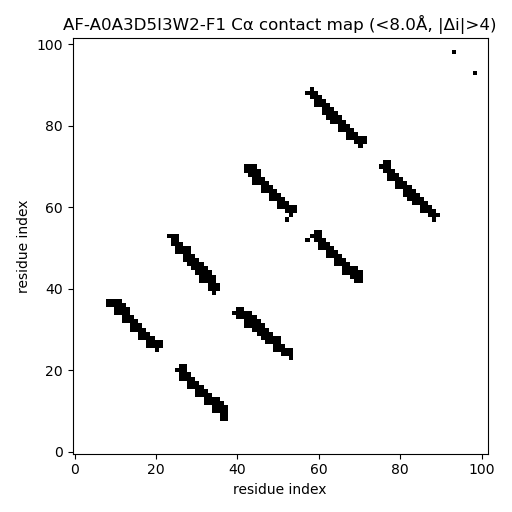39,39,39,38,32,27,42,31,43,91,80,43,81,40,68,33,38,42,37,41,33,48,34,36,60,49,55,84,89,64,35,36,35,40,37,43,34,39,41,34,41,52,53,67,53,102,89,41,74,60,48,80,46,78,49,77,47,78,46,63,75,58,81,85,65,77,56,73,75,67,66,72,76,112

Foldseek 3Di:
DDPPPPPPWDWDKDKDWDKDDDPQQKIKIWIWMFTCTPNDTHTAKIKIKIKHQDDDVSQKIKIWMWMWGPDDDPPDHIDIDTDIDMGGNCDPPDPVVNVVPD